Protein AF-A0A4R5Q7F4-F1 (afdb_monomer_lite)

Structure (mmCIF, N/CA/C/O backbone):
data_AF-A0A4R5Q7F4-F1
#
_entry.id   AF-A0A4R5Q7F4-F1
#
loop_
_atom_site.group_PDB
_atom_site.id
_atom_site.type_symbol
_atom_site.label_atom_id
_atom_site.label_alt_id
_atom_site.label_comp_id
_atom_site.label_asym_id
_atom_site.label_entity_id
_atom_site.label_seq_id
_atom_site.pdbx_PDB_ins_code
_atom_site.Cartn_x
_atom_site.Cartn_y
_atom_site.Cartn_z
_atom_site.occupancy
_atom_site.B_iso_or_equiv
_atom_site.auth_seq_id
_atom_site.auth_comp_id
_atom_site.auth_asym_id
_atom_site.auth_atom_id
_atom_site.pdbx_PDB_model_num
ATOM 1 N N . MET A 1 1 ? -16.602 -21.319 -25.659 1.00 41.66 1 MET A N 1
ATOM 2 C CA . MET A 1 1 ? -15.740 -20.69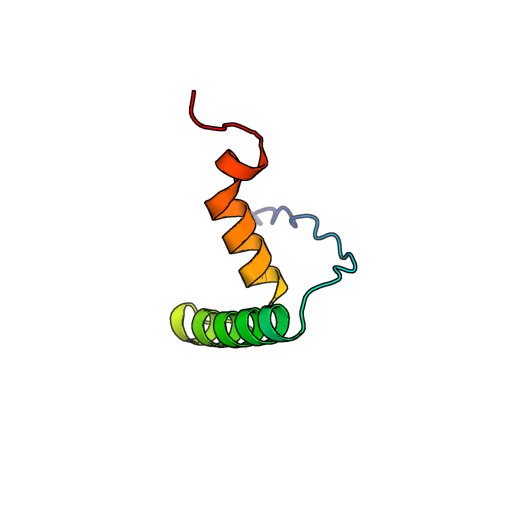4 -24.632 1.00 41.66 1 MET A CA 1
ATOM 3 C C . MET A 1 1 ? -16.526 -19.562 -23.999 1.00 41.66 1 MET A C 1
ATOM 5 O O . MET A 1 1 ? -16.817 -18.599 -24.694 1.00 41.66 1 MET A O 1
ATOM 9 N N . ALA A 1 2 ? -16.952 -19.707 -22.744 1.00 43.28 2 ALA A N 1
ATOM 10 C CA . ALA A 1 2 ? -17.582 -18.614 -22.010 1.00 43.28 2 ALA A CA 1
ATOM 11 C C . ALA A 1 2 ? -16.485 -17.620 -21.607 1.00 43.28 2 ALA A C 1
ATOM 13 O O . ALA A 1 2 ? -15.560 -17.978 -20.881 1.00 43.28 2 ALA A O 1
ATOM 14 N N . VAL A 1 3 ? -16.551 -16.406 -22.147 1.00 51.16 3 VAL A N 1
ATOM 15 C CA . VAL A 1 3 ? -15.672 -15.300 -21.763 1.00 51.16 3 VAL A CA 1
ATOM 16 C C . VAL A 1 3 ? -16.131 -14.865 -20.376 1.00 51.16 3 VAL A C 1
ATOM 18 O O . VAL A 1 3 ? -17.239 -14.355 -20.230 1.00 51.16 3 VAL A O 1
ATOM 21 N N . ALA A 1 4 ? -15.338 -15.146 -19.343 1.00 50.12 4 ALA A N 1
ATOM 22 C CA . ALA A 1 4 ? -15.615 -14.646 -18.005 1.00 50.12 4 ALA A CA 1
ATOM 23 C C . ALA A 1 4 ? -15.603 -13.113 -18.072 1.00 50.12 4 ALA A C 1
ATOM 25 O O . ALA A 1 4 ? -14.571 -12.520 -18.383 1.00 50.12 4 ALA A O 1
ATOM 26 N N . SER A 1 5 ? -16.753 -12.477 -17.846 1.00 47.59 5 SER A N 1
ATOM 27 C CA . SER A 1 5 ? -16.850 -11.023 -17.749 1.00 47.59 5 SER A CA 1
ATOM 28 C C . SER A 1 5 ? -16.021 -10.557 -16.559 1.00 47.59 5 SER A C 1
ATOM 30 O O . SER A 1 5 ? -16.490 -10.566 -15.422 1.00 47.59 5 SER A O 1
ATOM 32 N N . SER A 1 6 ? -14.784 -10.147 -16.824 1.00 55.00 6 SER A N 1
ATOM 33 C CA . SER A 1 6 ? -13.964 -9.387 -15.892 1.00 55.00 6 SER A CA 1
ATOM 34 C C . SER A 1 6 ? -14.729 -8.115 -15.546 1.00 55.00 6 SER A C 1
ATOM 36 O O . SER A 1 6 ? -14.797 -7.192 -16.358 1.00 55.00 6 SER A O 1
ATOM 38 N N . HIS A 1 7 ? -15.368 -8.086 -14.378 1.00 52.09 7 HIS A N 1
ATOM 39 C CA . HIS A 1 7 ? -15.845 -6.835 -13.807 1.00 52.09 7 HIS A CA 1
ATOM 40 C C . HIS A 1 7 ? -14.589 -6.011 -13.548 1.00 52.09 7 HIS A C 1
ATOM 42 O O . HIS A 1 7 ? -13.811 -6.333 -12.654 1.00 52.09 7 HIS A O 1
ATOM 48 N N . ALA A 1 8 ? -14.325 -5.033 -14.412 1.00 60.06 8 ALA A N 1
ATOM 49 C CA . ALA A 1 8 ? -13.254 -4.087 -14.176 1.00 60.06 8 ALA A CA 1
ATOM 50 C C . ALA A 1 8 ? -13.645 -3.312 -12.916 1.00 60.06 8 ALA A C 1
ATOM 52 O O . ALA A 1 8 ? -14.596 -2.534 -12.947 1.00 60.06 8 ALA A O 1
ATOM 53 N N . GLU A 1 9 ? -12.973 -3.591 -11.800 1.00 69.69 9 GLU A N 1
ATOM 54 C CA . GLU A 1 9 ? -13.106 -2.760 -10.610 1.00 69.69 9 GLU A CA 1
ATOM 55 C C . GLU A 1 9 ? -12.802 -1.313 -11.008 1.00 69.69 9 GLU A C 1
ATOM 57 O O . GLU A 1 9 ? -11.815 -1.026 -11.692 1.00 69.69 9 GLU A O 1
ATOM 62 N N . GLU A 1 10 ? -13.694 -0.401 -10.635 1.00 85.50 10 GLU A N 1
ATOM 63 C CA . GLU A 1 10 ? -13.521 1.013 -10.922 1.00 85.50 10 GLU A CA 1
ATOM 64 C C . GLU A 1 10 ? -12.451 1.580 -9.982 1.00 85.50 10 GLU A C 1
ATOM 66 O O . GLU A 1 10 ? -12.663 1.726 -8.778 1.00 85.50 10 GLU A O 1
ATOM 71 N N . PHE A 1 11 ? -11.276 1.893 -10.529 1.00 82.00 11 PHE A N 1
ATOM 72 C CA . PHE A 1 11 ? -10.198 2.531 -9.780 1.00 82.00 11 PHE A CA 1
ATOM 73 C C . PHE A 1 11 ? -10.268 4.048 -9.933 1.00 82.00 11 PHE A C 1
ATOM 75 O O . PHE A 1 11 ? -10.085 4.586 -11.026 1.00 82.00 11 PHE A O 1
ATOM 82 N N . ILE A 1 12 ? -10.455 4.749 -8.815 1.00 88.75 12 ILE A N 1
ATOM 83 C CA . ILE A 1 12 ? -10.450 6.214 -8.763 1.00 88.75 12 ILE A CA 1
ATOM 84 C C . ILE A 1 12 ? -9.098 6.686 -8.225 1.00 88.75 12 ILE A C 1
ATOM 86 O O . ILE A 1 12 ? -8.660 6.278 -7.150 1.00 88.75 12 ILE A O 1
ATOM 90 N N . SER A 1 13 ? -8.429 7.567 -8.973 1.00 90.69 13 SER A N 1
ATOM 91 C CA . SER A 1 13 ? -7.184 8.203 -8.532 1.00 90.69 13 SER A CA 1
ATOM 92 C C . SER A 1 13 ? -7.480 9.497 -7.787 1.00 90.69 13 SER A C 1
ATOM 94 O O . SER A 1 13 ? -8.237 10.340 -8.260 1.00 90.69 13 SER A O 1
ATOM 96 N N . THR A 1 14 ? -6.841 9.678 -6.637 1.00 90.69 14 THR A N 1
ATOM 97 C CA . THR A 1 14 ? -6.927 10.912 -5.857 1.00 90.69 14 THR A CA 1
ATOM 98 C C . THR A 1 14 ? -5.575 11.251 -5.243 1.00 90.69 14 THR A C 1
ATOM 100 O O . THR A 1 14 ? -4.753 10.370 -4.982 1.00 90.69 14 THR A O 1
ATOM 103 N N . GLY A 1 15 ? -5.329 12.543 -5.034 1.00 93.12 15 GLY A N 1
ATOM 104 C CA . GLY A 1 15 ? -4.132 13.022 -4.356 1.00 93.12 15 GLY A CA 1
ATOM 105 C C . GLY A 1 15 ? -4.292 12.905 -2.844 1.00 93.12 15 GLY A C 1
ATOM 106 O O . GLY A 1 15 ? -5.222 13.469 -2.273 1.00 93.12 15 GLY A O 1
ATOM 107 N N . VAL A 1 16 ? -3.360 12.220 -2.184 1.00 90.81 16 VAL A N 1
ATOM 108 C CA . VAL A 1 16 ? -3.288 12.153 -0.718 1.00 90.81 16 VAL A CA 1
ATOM 109 C C . VAL A 1 16 ? -2.026 12.843 -0.225 1.00 90.81 16 VAL A C 1
ATOM 111 O O . VAL A 1 16 ? -0.928 12.612 -0.734 1.00 90.81 16 VAL A O 1
ATOM 114 N N . ARG A 1 17 ? -2.173 13.706 0.782 1.00 95.81 17 ARG A N 1
ATOM 115 C CA . ARG A 1 17 ? -1.035 14.347 1.440 1.00 95.81 17 ARG A CA 1
ATOM 116 C C . ARG A 1 17 ? -0.580 13.470 2.599 1.00 95.81 17 ARG A C 1
ATOM 118 O O . ARG A 1 17 ? -1.328 13.270 3.549 1.00 95.81 17 ARG A O 1
ATOM 125 N N . LEU A 1 18 ? 0.649 12.973 2.517 1.00 94.75 18 LEU A N 1
ATOM 126 C CA . LEU A 1 18 ? 1.245 12.083 3.510 1.00 94.75 18 LEU A CA 1
ATOM 127 C C . LEU A 1 18 ? 2.571 12.661 4.020 1.00 94.75 18 LEU A C 1
ATOM 129 O O . LEU A 1 18 ? 3.261 13.350 3.261 1.00 94.75 18 LEU A O 1
ATOM 133 N N . PRO A 1 19 ? 2.969 12.357 5.268 1.00 98.06 19 PRO A N 1
ATOM 134 C CA . PRO A 1 19 ? 4.346 12.541 5.710 1.00 98.06 19 PRO A CA 1
ATOM 135 C C . PRO A 1 19 ? 5.325 11.811 4.778 1.00 98.06 19 PRO A C 1
ATOM 137 O O . PRO A 1 19 ? 5.033 10.717 4.285 1.00 98.06 19 PRO A O 1
ATOM 140 N N . ALA A 1 20 ? 6.504 12.393 4.548 1.00 97.25 20 ALA A N 1
ATOM 141 C CA . ALA A 1 20 ? 7.504 11.822 3.642 1.00 97.25 20 ALA A CA 1
ATOM 142 C C . ALA A 1 20 ? 7.942 10.407 4.068 1.00 97.25 20 ALA A C 1
ATOM 144 O O . ALA A 1 20 ? 8.087 9.513 3.234 1.00 97.25 20 ALA A O 1
ATOM 145 N N . GLU A 1 21 ? 8.081 10.190 5.375 1.00 97.69 21 GLU A 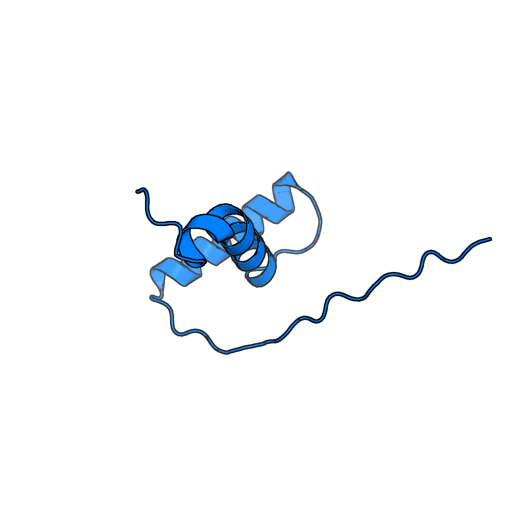N 1
ATOM 146 C CA . GLU A 1 21 ? 8.405 8.894 5.977 1.00 97.69 21 GLU A CA 1
ATOM 147 C C . GLU A 1 21 ? 7.332 7.825 5.720 1.00 97.69 21 GLU 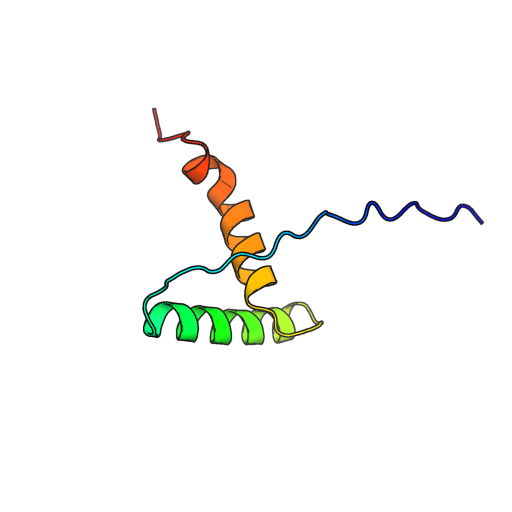A C 1
ATOM 149 O O . GLU A 1 21 ? 7.666 6.680 5.411 1.00 97.69 21 GLU A O 1
ATOM 154 N N . ALA A 1 22 ? 6.051 8.204 5.750 1.00 97.19 22 ALA A N 1
ATOM 155 C CA . ALA A 1 22 ? 4.946 7.298 5.462 1.00 97.19 22 ALA A CA 1
ATOM 156 C C . ALA A 1 22 ? 4.967 6.869 3.989 1.00 97.19 22 ALA A C 1
ATOM 158 O O . ALA A 1 22 ? 4.827 5.685 3.683 1.00 97.19 22 ALA A O 1
ATOM 159 N N . LEU A 1 23 ? 5.232 7.804 3.068 1.00 97.00 23 LEU A N 1
ATOM 160 C CA . LEU A 1 23 ? 5.389 7.476 1.649 1.00 97.00 23 LEU A CA 1
ATOM 161 C C . LEU A 1 23 ? 6.590 6.549 1.402 1.00 97.00 23 LEU A C 1
ATOM 163 O O . LEU A 1 23 ? 6.491 5.612 0.608 1.00 97.00 23 LEU A O 1
ATOM 167 N N . ALA A 1 24 ? 7.719 6.785 2.075 1.00 97.88 24 ALA A N 1
ATOM 168 C CA . ALA A 1 24 ? 8.889 5.915 1.973 1.00 97.88 24 ALA A CA 1
ATOM 169 C C . ALA A 1 24 ? 8.591 4.495 2.484 1.00 97.88 24 ALA A C 1
ATOM 171 O O . ALA A 1 24 ? 8.990 3.516 1.851 1.00 97.88 24 ALA A O 1
ATOM 172 N N . LEU A 1 25 ? 7.844 4.372 3.587 1.00 98.25 25 LEU A N 1
ATOM 173 C CA . LEU A 1 25 ? 7.396 3.081 4.106 1.00 98.25 25 LEU A CA 1
ATOM 174 C C . LEU A 1 25 ? 6.478 2.356 3.112 1.00 98.25 25 LEU A C 1
ATOM 176 O O . LEU A 1 25 ? 6.739 1.198 2.798 1.00 98.25 25 LEU A O 1
ATOM 180 N N . LEU A 1 26 ? 5.474 3.044 2.560 1.00 97.81 26 LEU A N 1
ATOM 181 C CA . LEU A 1 26 ? 4.561 2.470 1.564 1.00 97.81 26 LEU A CA 1
ATOM 182 C C . LEU A 1 26 ? 5.297 1.972 0.313 1.00 97.81 26 LEU A C 1
ATOM 184 O O . LEU A 1 26 ? 4.953 0.927 -0.231 1.00 97.81 26 LEU A O 1
ATOM 188 N N . ARG A 1 27 ? 6.331 2.693 -0.138 1.00 97.94 27 ARG A N 1
ATOM 189 C CA . ARG A 1 27 ? 7.159 2.265 -1.277 1.00 97.94 27 ARG A CA 1
ATOM 190 C C . ARG A 1 27 ? 7.939 0.986 -0.982 1.00 97.94 27 ARG A C 1
ATOM 192 O O . ARG A 1 27 ? 7.981 0.119 -1.846 1.00 97.94 27 ARG A O 1
ATOM 199 N N . ARG A 1 28 ? 8.522 0.852 0.215 1.00 98.25 28 ARG A N 1
ATOM 200 C CA . ARG A 1 28 ? 9.209 -0.388 0.626 1.00 98.25 28 ARG A CA 1
ATOM 201 C C . ARG A 1 28 ? 8.235 -1.560 0.702 1.00 98.25 28 ARG A C 1
ATOM 203 O O . ARG A 1 28 ? 8.475 -2.580 0.069 1.00 98.25 28 ARG A O 1
ATOM 210 N N . ALA A 1 29 ? 7.089 -1.356 1.349 1.00 98.06 29 ALA A N 1
ATOM 211 C CA . ALA A 1 29 ? 6.034 -2.362 1.422 1.00 98.06 29 ALA A CA 1
ATOM 212 C C . ALA A 1 29 ? 5.543 -2.797 0.027 1.00 98.06 29 ALA A C 1
ATOM 214 O O . ALA A 1 29 ? 5.250 -3.967 -0.185 1.00 98.06 29 ALA A O 1
ATOM 215 N N . ALA A 1 30 ? 5.492 -1.881 -0.947 1.00 98.12 30 ALA A N 1
ATOM 216 C CA . ALA A 1 30 ? 5.106 -2.207 -2.319 1.00 98.12 30 ALA A CA 1
ATOM 217 C C . ALA A 1 30 ? 6.132 -3.096 -3.040 1.00 98.12 30 ALA A C 1
ATOM 219 O O . ALA A 1 30 ? 5.737 -3.918 -3.867 1.00 98.12 30 ALA A O 1
ATOM 220 N N . VAL A 1 31 ? 7.426 -2.930 -2.743 1.00 98.25 31 VAL A N 1
ATOM 221 C CA . VAL A 1 31 ? 8.489 -3.808 -3.256 1.00 98.25 31 VAL A CA 1
ATOM 222 C C . VAL A 1 31 ? 8.369 -5.187 -2.621 1.00 98.25 31 VAL A C 1
ATOM 224 O O . VAL A 1 31 ? 8.211 -6.165 -3.344 1.00 98.25 31 VAL A O 1
ATOM 227 N N . GLU A 1 32 ? 8.325 -5.254 -1.290 1.00 97.50 32 GLU A N 1
ATOM 228 C CA . GLU A 1 32 ? 8.202 -6.516 -0.543 1.00 97.50 32 GLU A CA 1
ATOM 229 C C . GLU A 1 32 ? 6.946 -7.303 -0.949 1.00 97.50 32 GLU A C 1
ATOM 231 O O . GLU A 1 32 ? 6.991 -8.518 -1.143 1.00 97.50 32 GLU A O 1
ATOM 236 N N . ARG A 1 33 ? 5.818 -6.606 -1.145 1.00 96.81 33 ARG A N 1
ATOM 237 C CA . ARG A 1 33 ? 4.578 -7.192 -1.668 1.00 96.81 33 ARG A CA 1
ATOM 238 C C . ARG A 1 33 ? 4.797 -7.836 -3.040 1.00 96.81 33 ARG A C 1
ATOM 240 O O . ARG A 1 33 ? 4.379 -8.973 -3.241 1.00 96.81 33 ARG A O 1
ATOM 247 N N . ALA A 1 34 ? 5.423 -7.120 -3.975 1.00 97.19 34 ALA A N 1
ATOM 248 C CA . ALA A 1 34 ? 5.661 -7.617 -5.331 1.00 97.19 34 ALA A CA 1
ATOM 249 C C . ALA A 1 34 ? 6.650 -8.794 -5.354 1.00 97.19 34 ALA A C 1
ATOM 251 O O . ALA A 1 34 ? 6.482 -9.711 -6.153 1.00 97.19 34 ALA A O 1
ATOM 252 N N . GLU A 1 35 ? 7.644 -8.800 -4.464 1.00 96.94 35 GLU A N 1
ATOM 253 C CA . GLU A 1 35 ? 8.569 -9.927 -4.298 1.00 96.94 35 GLU A CA 1
ATOM 254 C C . GLU A 1 35 ? 7.863 -11.167 -3.738 1.00 96.94 35 GLU A C 1
ATOM 256 O O . GLU A 1 35 ? 8.092 -12.277 -4.215 1.00 96.94 35 GLU A O 1
ATOM 261 N N . ARG A 1 36 ? 6.972 -10.984 -2.756 1.00 96.19 36 ARG A N 1
ATOM 262 C CA . ARG A 1 36 ? 6.251 -12.086 -2.105 1.00 96.19 36 ARG A CA 1
ATOM 263 C C . ARG A 1 36 ? 5.148 -12.684 -2.973 1.00 96.19 36 ARG A C 1
ATOM 265 O O . ARG A 1 36 ? 4.949 -13.895 -2.957 1.00 96.19 36 ARG A O 1
ATOM 272 N N . GLU A 1 37 ? 4.390 -11.844 -3.668 1.00 94.38 37 GLU A N 1
ATOM 273 C CA . GLU A 1 37 ? 3.148 -12.245 -4.348 1.00 94.38 37 GLU A CA 1
ATOM 274 C C . GLU A 1 37 ? 3.282 -12.257 -5.877 1.00 94.38 37 GLU A C 1
ATOM 276 O O . GLU A 1 37 ? 2.377 -12.703 -6.582 1.00 94.38 37 GLU A O 1
ATOM 281 N N . GLY A 1 38 ? 4.422 -11.796 -6.397 1.00 90.44 38 GLY A N 1
ATOM 282 C CA . GLY A 1 38 ? 4.621 -11.543 -7.816 1.00 90.44 38 GLY A CA 1
ATOM 283 C C . GLY A 1 38 ? 3.905 -10.274 -8.293 1.00 90.44 38 GLY A C 1
ATOM 284 O O . GLY A 1 38 ? 3.096 -9.658 -7.599 1.00 90.44 38 GLY A O 1
ATOM 285 N N . GLY A 1 39 ? 4.196 -9.867 -9.529 1.00 91.69 39 GLY A N 1
ATOM 286 C CA . GLY A 1 39 ? 3.545 -8.723 -10.171 1.00 91.69 39 GLY A CA 1
ATOM 287 C C . GLY A 1 39 ? 4.330 -7.413 -10.070 1.00 91.69 39 GLY A C 1
ATOM 288 O O . GLY A 1 39 ? 5.557 -7.402 -10.005 1.00 91.69 39 GLY A O 1
ATOM 289 N N . ARG A 1 40 ? 3.616 -6.283 -10.170 1.00 94.62 40 ARG A N 1
ATOM 290 C CA . ARG A 1 40 ? 4.219 -4.943 -10.258 1.00 94.62 40 ARG A CA 1
ATOM 291 C C . ARG A 1 40 ? 4.248 -4.259 -8.896 1.00 94.62 40 ARG A C 1
ATOM 293 O O . ARG A 1 40 ? 3.257 -4.273 -8.172 1.00 94.62 40 ARG A O 1
ATOM 300 N N . VAL A 1 41 ? 5.349 -3.563 -8.616 1.00 97.06 41 VAL A N 1
ATOM 301 C CA . VAL A 1 41 ? 5.465 -2.654 -7.469 1.00 97.06 41 VAL A CA 1
ATOM 302 C C . VAL A 1 41 ? 4.394 -1.567 -7.579 1.00 97.06 41 VAL A C 1
ATOM 304 O O . VAL A 1 41 ? 4.381 -0.797 -8.541 1.00 97.06 41 VAL A O 1
ATOM 307 N N . SER A 1 42 ? 3.489 -1.508 -6.600 1.00 96.12 42 SER A N 1
ATOM 308 C CA . SER A 1 42 ? 2.360 -0.575 -6.600 1.00 96.12 42 SER A CA 1
ATOM 309 C C . SER A 1 42 ? 1.996 -0.111 -5.191 1.00 96.12 42 SER A C 1
ATOM 311 O O . SER A 1 42 ? 1.553 -0.895 -4.355 1.00 96.12 42 SER A O 1
ATOM 313 N N . VAL A 1 43 ? 2.132 1.195 -4.942 1.00 95.88 43 VAL A N 1
ATOM 314 C CA . VAL A 1 43 ? 1.704 1.813 -3.677 1.00 95.88 43 VAL A CA 1
ATOM 315 C C . VAL A 1 43 ? 0.182 1.780 -3.533 1.00 95.88 43 VAL A C 1
ATOM 317 O O . VAL A 1 43 ? -0.311 1.555 -2.433 1.00 95.88 43 VAL A O 1
ATOM 320 N N . SER A 1 44 ? -0.574 1.959 -4.621 1.00 94.44 44 SER A N 1
ATOM 321 C CA . SER A 1 44 ? -2.039 1.889 -4.561 1.00 94.44 44 SER A CA 1
ATOM 322 C C . SER A 1 44 ? -2.532 0.491 -4.193 1.00 94.44 44 SER A C 1
ATOM 324 O O . SER A 1 44 ? -3.512 0.389 -3.464 1.00 94.44 44 SER A O 1
ATOM 326 N N . ALA A 1 45 ? -1.828 -0.568 -4.610 1.00 94.38 45 ALA A N 1
ATOM 327 C CA . ALA A 1 45 ? -2.145 -1.933 -4.191 1.00 94.38 45 ALA A CA 1
ATOM 328 C C . ALA A 1 45 ? -1.949 -2.114 -2.679 1.00 94.38 45 ALA A C 1
ATOM 330 O O . ALA A 1 45 ? -2.850 -2.598 -2.006 1.00 94.38 45 ALA A O 1
ATOM 331 N N . VAL A 1 46 ? -0.829 -1.631 -2.127 1.00 96.56 46 VAL A N 1
ATOM 332 C CA . VAL A 1 46 ? -0.588 -1.659 -0.672 1.00 96.56 46 VAL A CA 1
ATOM 333 C C . VAL A 1 46 ? -1.664 -0.882 0.087 1.00 96.56 46 VAL A C 1
ATOM 335 O O . VAL A 1 46 ? -2.175 -1.356 1.095 1.00 96.56 46 VAL A O 1
ATOM 338 N N . VAL A 1 47 ? -2.035 0.310 -0.389 1.00 94.94 47 VAL A N 1
ATOM 339 C CA . VAL A 1 47 ? -3.098 1.108 0.241 1.00 94.94 47 VAL A CA 1
ATOM 340 C C .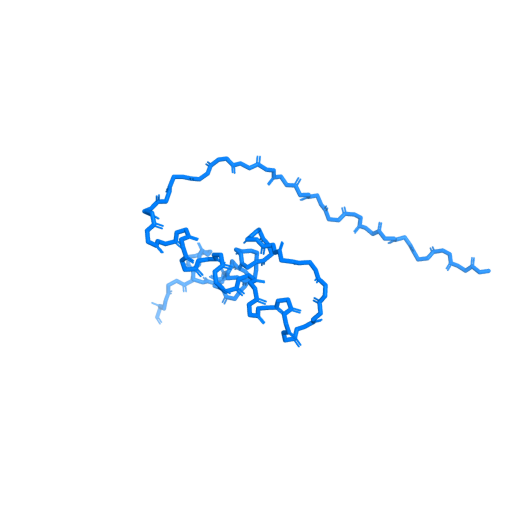 VAL A 1 47 ? -4.441 0.380 0.175 1.00 94.94 47 VAL A C 1
ATOM 342 O O . VAL A 1 47 ? -5.159 0.357 1.170 1.00 94.94 47 VAL A O 1
ATOM 345 N N . ALA A 1 48 ? -4.775 -0.241 -0.958 1.00 93.25 48 ALA A N 1
ATOM 346 C CA . ALA A 1 48 ? -6.005 -1.014 -1.101 1.00 93.25 48 ALA A CA 1
ATOM 347 C C . ALA A 1 48 ? -6.038 -2.216 -0.146 1.00 93.25 48 ALA A C 1
ATOM 349 O O . ALA A 1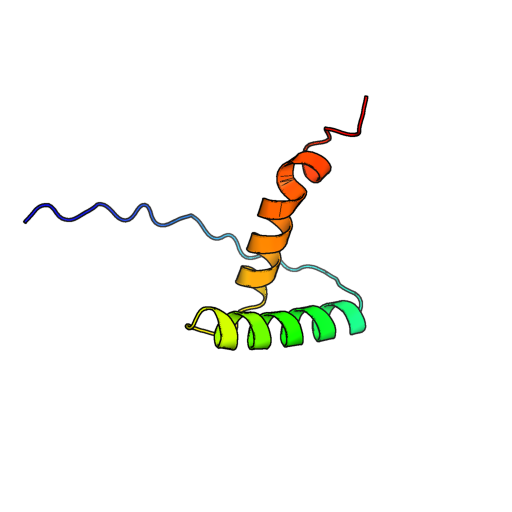 48 ? -7.066 -2.453 0.485 1.00 93.25 48 ALA A O 1
ATOM 350 N N . ASP A 1 49 ? -4.926 -2.939 0.009 1.00 93.88 49 ASP A N 1
ATOM 351 C CA . ASP A 1 49 ? -4.795 -4.027 0.988 1.00 93.88 49 ASP A CA 1
ATOM 352 C C . ASP A 1 49 ? -5.046 -3.514 2.407 1.00 93.88 49 ASP A C 1
ATOM 354 O O . ASP A 1 49 ? -5.929 -4.015 3.096 1.00 93.88 49 ASP A O 1
ATOM 358 N N . LEU A 1 50 ? -4.358 -2.439 2.803 1.00 95.25 50 LEU A N 1
ATOM 359 C CA . LEU A 1 50 ? -4.520 -1.841 4.128 1.00 95.25 50 LEU A CA 1
ATOM 360 C C . LEU A 1 50 ? -5.961 -1.389 4.387 1.00 95.25 50 LEU A C 1
ATOM 362 O O . LEU A 1 50 ? -6.480 -1.610 5.481 1.00 95.25 50 LEU A O 1
ATOM 366 N N . VAL A 1 51 ? -6.622 -0.774 3.402 1.00 94.00 51 VAL A N 1
ATOM 367 C CA . VAL A 1 51 ? -8.029 -0.363 3.521 1.00 94.00 51 VAL A CA 1
ATOM 368 C C . VAL A 1 51 ? -8.941 -1.576 3.671 1.00 94.00 51 VAL A C 1
ATOM 370 O O . VAL A 1 51 ? -9.838 -1.538 4.510 1.00 94.00 51 VAL A O 1
ATOM 373 N N . ARG A 1 52 ? -8.715 -2.652 2.907 1.00 93.44 52 ARG A N 1
ATOM 374 C CA . ARG A 1 52 ? -9.490 -3.897 3.028 1.00 93.44 52 ARG A CA 1
ATOM 375 C C . ARG A 1 5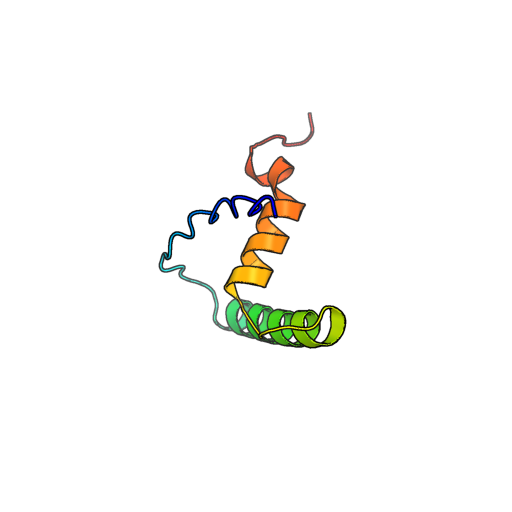2 ? -9.308 -4.534 4.404 1.00 93.44 52 ARG A C 1
ATOM 377 O O . ARG A 1 52 ? -10.306 -4.843 5.053 1.00 93.44 52 ARG A O 1
ATOM 384 N N . ASP A 1 53 ? -8.071 -4.628 4.882 1.00 95.38 53 ASP A N 1
ATOM 385 C CA . ASP A 1 53 ? -7.735 -5.211 6.187 1.00 95.38 53 ASP A CA 1
ATOM 386 C C . ASP A 1 53 ? -8.330 -4.408 7.356 1.00 95.38 53 ASP A C 1
ATOM 388 O O . ASP A 1 53 ? -8.702 -4.970 8.387 1.00 95.38 53 ASP A O 1
ATOM 392 N N . HIS A 1 54 ? -8.477 -3.090 7.190 1.00 95.62 54 HIS A N 1
ATOM 393 C CA . HIS A 1 54 ? -8.981 -2.182 8.225 1.00 95.62 54 HIS A CA 1
ATOM 394 C C . HIS A 1 54 ? -10.408 -1.681 7.962 1.00 95.62 54 HIS A C 1
ATOM 396 O O . HIS A 1 54 ? -10.889 -0.807 8.689 1.00 95.62 54 HIS A O 1
ATOM 402 N N . ALA A 1 55 ? -11.119 -2.235 6.975 1.00 93.06 55 ALA A N 1
ATOM 403 C CA . ALA A 1 55 ? -12.426 -1.739 6.541 1.00 93.06 55 ALA A CA 1
ATOM 404 C C . ALA A 1 55 ? -13.439 -1.659 7.695 1.00 93.06 55 ALA A C 1
ATOM 406 O O . ALA A 1 55 ? -14.192 -0.694 7.798 1.00 93.06 55 ALA A O 1
ATOM 407 N N . GLY A 1 56 ? -13.421 -2.634 8.611 1.00 91.94 56 GLY A N 1
ATOM 408 C CA . GLY A 1 56 ? -14.293 -2.637 9.789 1.00 91.94 56 GLY A CA 1
ATOM 409 C C . GLY A 1 56 ? -14.028 -1.474 10.752 1.00 91.94 56 GLY A C 1
ATOM 410 O O . GLY A 1 56 ? -14.975 -0.851 11.232 1.00 91.94 56 GLY A O 1
ATOM 411 N N . ALA A 1 57 ? -12.756 -1.147 10.994 1.00 91.88 57 ALA A N 1
ATOM 412 C CA . ALA A 1 57 ? -12.373 -0.020 11.842 1.00 91.88 57 ALA A CA 1
ATOM 413 C C . ALA A 1 57 ? -12.708 1.323 11.170 1.00 91.88 57 ALA A C 1
ATOM 415 O O . ALA A 1 57 ? -13.229 2.226 11.823 1.00 91.88 57 ALA A O 1
ATOM 416 N N . LEU A 1 58 ? -12.469 1.428 9.858 1.00 89.38 58 LEU A N 1
ATOM 417 C CA . LEU A 1 58 ? -12.760 2.623 9.058 1.00 89.38 58 LEU A CA 1
ATOM 418 C C . LEU A 1 58 ? -14.264 2.899 8.929 1.00 89.38 58 LEU A C 1
ATOM 420 O O . LEU A 1 58 ? -14.678 4.054 8.943 1.00 89.38 58 LEU A O 1
ATOM 424 N N . ALA A 1 59 ? -15.089 1.852 8.855 1.00 88.62 59 ALA A N 1
ATOM 425 C CA . ALA A 1 59 ? -16.546 1.960 8.779 1.00 88.62 59 ALA A CA 1
ATOM 426 C C . ALA A 1 59 ? -17.217 2.324 10.120 1.00 88.62 59 ALA A C 1
ATOM 428 O O . ALA A 1 59 ? -18.443 2.340 10.206 1.00 88.62 59 ALA A O 1
ATOM 429 N N . GLY A 1 60 ? -16.446 2.591 11.180 1.00 73.31 60 GLY A N 1
ATOM 430 C CA . GLY A 1 60 ? -16.996 3.021 12.464 1.00 73.31 60 GLY A CA 1
ATOM 431 C C . GLY A 1 60 ? -17.538 1.895 13.346 1.00 73.31 60 GLY A C 1
ATOM 432 O O . GLY A 1 60 ? -18.212 2.188 14.331 1.00 73.31 60 GLY A O 1
ATOM 433 N N . LYS A 1 61 ? -17.195 0.619 13.093 1.00 56.94 61 LYS A N 1
ATOM 434 C CA . LYS A 1 61 ? -17.296 -0.427 14.133 1.00 56.94 61 LYS A CA 1
ATOM 435 C C . LYS A 1 61 ? -16.142 -0.257 15.122 1.00 56.94 61 LYS A C 1
ATOM 437 O O . LYS A 1 61 ? -15.259 -1.104 15.246 1.00 56.94 61 LYS A O 1
ATOM 442 N N . ALA A 1 62 ? -16.135 0.878 15.814 1.00 51.06 62 ALA A N 1
ATOM 443 C CA . ALA A 1 62 ? -15.424 0.989 17.071 1.00 51.06 62 ALA A CA 1
ATOM 444 C C . ALA A 1 62 ? -16.001 -0.081 18.006 1.00 51.06 62 ALA A C 1
ATOM 446 O O . ALA A 1 62 ? -17.214 -0.285 18.035 1.00 51.06 62 ALA A O 1
ATOM 447 N N . ARG A 1 63 ? -15.127 -0.800 18.713 1.00 54.78 63 ARG A N 1
ATOM 448 C CA . ARG A 1 63 ? -15.503 -1.731 19.782 1.00 54.78 63 ARG A CA 1
ATOM 449 C C . ARG A 1 63 ? -16.596 -1.096 20.653 1.00 54.78 63 ARG A C 1
ATOM 451 O O . ARG A 1 63 ? -16.327 -0.086 21.299 1.00 54.78 63 ARG A O 1
ATOM 458 N N . SER A 1 64 ? -17.799 -1.671 20.608 1.00 46.50 64 SER A N 1
ATOM 459 C CA . SER A 1 64 ? -18.760 -1.585 21.707 1.00 46.50 64 SER A CA 1
ATOM 460 C C . SER A 1 64 ? -18.342 -2.541 22.812 1.00 46.50 64 SER A C 1
ATOM 462 O O . SER A 1 64 ? -17.631 -3.526 22.502 1.00 46.50 64 SER A O 1
#

Secondary structure (DSSP, 8-state):
----------PPP------HHHHHHHHHHHHHHHHHH-S---HHHHHHHHHHHTHHHHTT----

Radius of gyration: 15.38 Å; chains: 1; bounding box: 28×35×46 Å

Organism: NCBI:txid1442381

Sequence (64 aa):
MAVASSHAEEFISTGVRLPAEALALLRRAAVERAEREGGRVSVSAVVADLVRDHAGALAGKARS

Foldseek 3Di:
DDDPPPPPPDDDDDDDDDDPVVVVVLQVVLVVCCVVPNDDRDSVVVVVVVCVVCVCVVVPPDPD

pLDDT: mean 85.59, std 17.58, range [41.66, 98.25]